Protein AF-A0A1H9ZQM1-F1 (afdb_monomer_lite)

Structure (mmCIF, N/CA/C/O backbone):
data_AF-A0A1H9ZQM1-F1
#
_entry.id   AF-A0A1H9ZQM1-F1
#
loop_
_atom_site.group_PDB
_atom_site.id
_atom_site.type_symbol
_atom_site.label_atom_id
_atom_site.label_alt_id
_atom_site.label_comp_id
_atom_site.label_asym_id
_atom_site.label_entity_id
_atom_site.label_seq_id
_atom_site.pdbx_PDB_ins_code
_atom_site.Cartn_x
_atom_site.Cartn_y
_atom_site.Cartn_z
_atom_site.occupancy
_atom_site.B_iso_or_equiv
_atom_site.a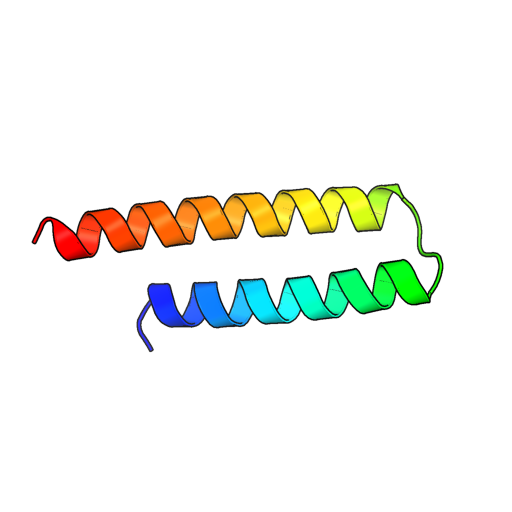uth_seq_id
_atom_site.auth_comp_id
_atom_site.auth_asym_id
_atom_site.auth_atom_id
_atom_site.pdbx_PDB_model_num
ATOM 1 N N . MET A 1 1 ? 10.962 -12.452 -11.764 1.00 61.62 1 MET A N 1
ATOM 2 C CA . MET A 1 1 ? 10.213 -11.221 -11.443 1.00 61.62 1 MET A CA 1
ATOM 3 C C . MET A 1 1 ? 11.148 -10.048 -11.589 1.00 61.62 1 MET A C 1
ATOM 5 O O . MET A 1 1 ? 12.282 -10.130 -11.133 1.00 61.62 1 MET A O 1
ATOM 9 N N . THR A 1 2 ? 10.712 -8.994 -12.264 1.00 86.31 2 THR A N 1
ATOM 10 C CA . THR A 1 2 ? 11.438 -7.720 -12.268 1.00 86.31 2 THR A CA 1
ATOM 11 C C . THR A 1 2 ? 11.054 -6.904 -11.036 1.00 86.31 2 THR A C 1
ATOM 13 O O . THR A 1 2 ? 9.921 -6.996 -10.572 1.00 86.31 2 THR A O 1
ATOM 16 N N . ARG A 1 3 ? 11.959 -6.051 -10.540 1.00 87.81 3 ARG A N 1
ATOM 17 C CA . ARG A 1 3 ? 11.681 -5.137 -9.413 1.00 87.81 3 ARG A CA 1
ATOM 18 C C . ARG A 1 3 ? 10.390 -4.325 -9.601 1.00 87.81 3 ARG A C 1
ATOM 20 O O . ARG A 1 3 ? 9.682 -4.027 -8.650 1.00 87.81 3 ARG A O 1
ATOM 27 N N . LEU A 1 4 ? 10.072 -4.002 -10.851 1.00 90.19 4 LEU A N 1
ATOM 28 C CA . LEU A 1 4 ? 8.878 -3.265 -11.254 1.00 90.19 4 LEU A CA 1
ATOM 29 C C . LEU A 1 4 ? 7.584 -4.065 -11.010 1.00 90.19 4 LEU A C 1
ATOM 31 O O . LEU A 1 4 ? 6.585 -3.516 -10.549 1.00 90.19 4 LEU A O 1
ATOM 35 N N . GLU A 1 5 ? 7.614 -5.373 -11.270 1.00 90.94 5 GLU A N 1
ATOM 36 C CA . GLU A 1 5 ? 6.503 -6.279 -10.961 1.00 90.94 5 GLU A CA 1
ATOM 37 C C . GLU A 1 5 ? 6.346 -6.485 -9.454 1.00 90.94 5 GLU A C 1
ATOM 39 O O . GLU A 1 5 ? 5.221 -6.491 -8.962 1.00 90.94 5 GLU A O 1
ATOM 44 N N . GLU A 1 6 ? 7.454 -6.595 -8.716 1.00 92.50 6 GLU A N 1
ATOM 45 C CA . GLU A 1 6 ? 7.431 -6.702 -7.252 1.00 92.50 6 GLU A CA 1
ATOM 46 C C . GLU A 1 6 ? 6.780 -5.469 -6.618 1.00 92.50 6 GLU A C 1
ATOM 48 O O . GLU A 1 6 ? 5.855 -5.607 -5.820 1.00 92.50 6 GLU A O 1
ATOM 53 N N . LEU A 1 7 ? 7.185 -4.267 -7.043 1.00 93.00 7 LEU A N 1
ATOM 54 C CA . LEU A 1 7 ? 6.595 -3.012 -6.574 1.00 93.00 7 LEU A CA 1
ATOM 55 C C . LEU A 1 7 ? 5.106 -2.925 -6.9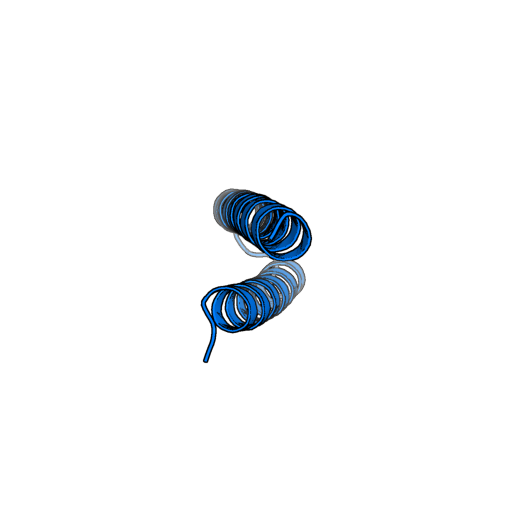00 1.00 93.00 7 LEU A C 1
ATOM 57 O O . LEU A 1 7 ? 4.311 -2.529 -6.051 1.00 93.00 7 LEU A O 1
ATOM 61 N N . LYS A 1 8 ? 4.697 -3.343 -8.103 1.00 93.25 8 LYS A N 1
ATOM 62 C CA . LYS A 1 8 ? 3.279 -3.370 -8.485 1.00 93.25 8 LYS A CA 1
ATOM 63 C C . LYS A 1 8 ? 2.460 -4.290 -7.575 1.00 93.25 8 LYS A C 1
ATOM 65 O O . LYS A 1 8 ? 1.357 -3.926 -7.165 1.00 93.25 8 LYS A O 1
ATOM 70 N N . VAL A 1 9 ? 2.983 -5.477 -7.265 1.00 95.81 9 VAL A N 1
ATOM 71 C CA . VAL A 1 9 ? 2.333 -6.431 -6.354 1.00 95.81 9 VAL A CA 1
ATOM 72 C C . VAL A 1 9 ? 2.280 -5.870 -4.932 1.00 95.81 9 VAL A C 1
ATOM 74 O O . VAL A 1 9 ? 1.228 -5.939 -4.293 1.00 95.81 9 VAL A O 1
ATOM 77 N N . GLU A 1 10 ? 3.366 -5.264 -4.451 1.00 95.56 10 GLU A N 1
ATOM 78 C CA . GLU A 1 10 ? 3.441 -4.680 -3.110 1.00 95.56 10 GLU A CA 1
ATOM 79 C C . GLU A 1 10 ? 2.465 -3.506 -2.942 1.00 95.56 10 GLU A C 1
ATOM 81 O O . GLU A 1 10 ? 1.692 -3.489 -1.982 1.00 95.56 10 GLU A O 1
ATOM 86 N N . ILE A 1 11 ? 2.408 -2.583 -3.909 1.00 95.25 11 ILE A N 1
ATOM 87 C CA . ILE A 1 11 ? 1.457 -1.459 -3.916 1.00 95.25 11 ILE A CA 1
ATOM 88 C C . ILE A 1 11 ? 0.016 -1.976 -3.850 1.00 95.25 11 ILE A C 1
ATOM 90 O O . ILE A 1 11 ? -0.775 -1.495 -3.040 1.00 95.25 11 ILE A O 1
ATOM 94 N N . ASN A 1 12 ? -0.336 -2.977 -4.662 1.00 95.75 12 ASN A N 1
ATOM 95 C CA . ASN A 1 12 ? -1.687 -3.546 -4.653 1.00 95.75 12 ASN A CA 1
ATOM 96 C C . ASN A 1 12 ? -2.022 -4.230 -3.322 1.00 95.75 12 ASN A C 1
ATOM 98 O O . ASN A 1 12 ? -3.121 -4.050 -2.798 1.00 95.75 12 ASN A O 1
ATOM 102 N N . SER A 1 13 ? -1.074 -4.969 -2.745 1.00 96.50 13 SER A N 1
ATOM 103 C CA . SER A 1 13 ? -1.242 -5.596 -1.432 1.00 96.50 13 SER A CA 1
ATOM 104 C C . SER A 1 13 ? -1.495 -4.552 -0.337 1.00 96.50 13 SER A C 1
ATOM 106 O O . SER A 1 13 ? -2.434 -4.678 0.453 1.00 96.50 13 SER A O 1
ATOM 108 N N . LEU A 1 14 ? -0.717 -3.467 -0.329 1.00 96.00 14 LEU A N 1
ATOM 109 C CA . LEU A 1 14 ? -0.872 -2.385 0.643 1.00 96.00 14 LEU A CA 1
ATOM 110 C C . LEU A 1 14 ? -2.166 -1.594 0.431 1.00 96.00 14 LEU A C 1
ATOM 112 O O . LEU A 1 14 ? -2.800 -1.223 1.415 1.00 96.00 14 LEU A O 1
ATOM 116 N N . ARG A 1 15 ? -2.613 -1.392 -0.815 1.00 95.38 15 ARG A N 1
ATOM 117 C CA . ARG A 1 15 ? -3.922 -0.782 -1.112 1.00 95.38 15 ARG A CA 1
ATOM 118 C C . ARG A 1 15 ? -5.082 -1.622 -0.587 1.00 95.38 15 ARG A C 1
ATOM 120 O O . ARG A 1 15 ? -6.002 -1.063 0.001 1.00 95.38 15 ARG A O 1
ATOM 127 N N . ASN A 1 16 ? -5.020 -2.944 -0.736 1.00 95.94 16 ASN A N 1
ATOM 128 C CA . ASN A 1 16 ? -6.027 -3.838 -0.157 1.00 95.94 16 ASN A CA 1
ATOM 129 C C . ASN A 1 16 ? -6.027 -3.746 1.373 1.00 95.94 16 ASN A C 1
ATOM 131 O O . ASN A 1 16 ? -7.081 -3.650 1.998 1.00 95.94 16 ASN A O 1
ATOM 135 N N . LYS A 1 17 ? -4.837 -3.703 1.983 1.00 95.19 17 LYS A N 1
ATOM 136 C CA . LYS A 1 17 ? -4.691 -3.506 3.428 1.00 95.19 17 LYS A CA 1
ATOM 137 C C . LYS A 1 17 ? -5.256 -2.157 3.888 1.00 95.19 17 LYS A C 1
ATOM 139 O O . LYS A 1 17 ? -5.890 -2.104 4.936 1.00 95.19 17 LYS A O 1
ATOM 144 N N . LEU A 1 18 ? -5.062 -1.097 3.104 1.00 94.00 18 LEU A N 1
ATOM 145 C CA . LEU A 1 18 ? -5.616 0.227 3.377 1.00 94.00 18 LEU A CA 1
ATOM 146 C C . LEU A 1 18 ? -7.146 0.209 3.321 1.00 94.00 18 LEU A C 1
ATOM 148 O O . LEU A 1 18 ? -7.773 0.758 4.218 1.00 94.00 18 LEU A O 1
ATOM 152 N N . GLY A 1 19 ? -7.733 -0.470 2.330 1.00 93.75 19 GLY A N 1
ATOM 153 C CA . GLY A 1 19 ? -9.179 -0.701 2.266 1.00 93.75 19 GLY A CA 1
ATOM 154 C C . GLY A 1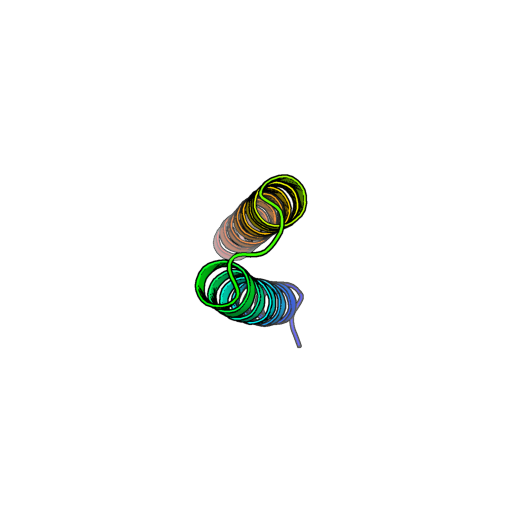 19 ? -9.700 -1.358 3.543 1.00 93.75 19 GLY A C 1
ATOM 155 O O . GLY A 1 19 ? -10.556 -0.797 4.214 1.00 93.75 19 GLY A O 1
ATOM 156 N N . ASN A 1 20 ? -9.072 -2.458 3.968 1.00 94.44 20 ASN A N 1
ATOM 157 C CA . ASN A 1 20 ? -9.451 -3.146 5.206 1.00 94.44 20 ASN A CA 1
ATOM 158 C C . ASN A 1 20 ? -9.350 -2.249 6.454 1.00 94.44 20 ASN A C 1
ATOM 160 O O . ASN A 1 20 ? -10.165 -2.377 7.366 1.00 94.44 20 ASN A O 1
ATOM 164 N N . TYR A 1 21 ? -8.349 -1.363 6.520 1.00 93.94 21 TYR A N 1
ATOM 165 C CA . TYR A 1 21 ? -8.193 -0.420 7.634 1.00 93.94 21 TYR A CA 1
ATOM 166 C C . TYR A 1 21 ? -9.296 0.641 7.648 1.00 93.94 21 TYR A C 1
ATOM 168 O O . TYR A 1 21 ? -9.799 0.977 8.718 1.00 93.94 21 TYR A O 1
ATOM 176 N N . LEU A 1 22 ? -9.702 1.126 6.473 1.00 91.31 22 LEU A N 1
ATOM 177 C CA . LEU A 1 22 ? -10.813 2.066 6.339 1.00 91.31 22 LEU A CA 1
ATOM 178 C C . LEU A 1 22 ? -12.150 1.408 6.712 1.00 91.31 22 LEU A C 1
ATOM 180 O O . LEU A 1 22 ? -12.924 2.004 7.454 1.00 91.31 22 LEU A O 1
ATOM 184 N N . ASP A 1 23 ? -12.388 0.167 6.276 1.00 92.88 23 ASP A N 1
ATOM 185 C CA . ASP A 1 23 ? -13.594 -0.601 6.622 1.00 92.88 23 ASP A CA 1
ATOM 186 C C . ASP A 1 23 ? -13.669 -0.962 8.116 1.00 92.88 23 ASP A C 1
ATOM 188 O O . ASP A 1 23 ? -14.753 -1.012 8.694 1.00 92.88 23 ASP A O 1
ATOM 192 N N . SER A 1 24 ? -12.523 -1.189 8.767 1.00 91.81 24 SER A N 1
ATOM 193 C CA . SER A 1 24 ? -12.462 -1.573 10.188 1.00 91.81 24 SER A CA 1
ATOM 194 C C . SER A 1 24 ? -12.420 -0.382 11.154 1.00 91.81 24 SER A C 1
ATOM 196 O O . SER A 1 24 ? -12.280 -0.596 12.357 1.00 91.81 24 SER A O 1
ATOM 198 N N . ASN A 1 25 ? -12.517 0.856 10.648 1.00 87.25 25 ASN A N 1
ATOM 199 C CA . ASN A 1 25 ? -12.348 2.093 11.419 1.00 87.25 25 ASN A CA 1
ATOM 200 C C . ASN A 1 25 ? -11.064 2.086 12.276 1.00 87.25 25 ASN A C 1
ATOM 202 O O . ASN A 1 25 ? -11.090 2.423 13.460 1.00 87.25 25 ASN A O 1
ATOM 206 N N . GLU A 1 26 ? -9.956 1.633 11.678 1.00 91.88 26 GLU A N 1
ATOM 207 C CA . GLU A 1 26 ? -8.658 1.553 12.355 1.00 91.88 26 GLU A CA 1
ATOM 208 C C . GLU A 1 26 ? -8.064 2.932 12.672 1.00 91.88 26 GLU A C 1
ATOM 210 O O . GLU A 1 26 ? -8.474 3.959 12.127 1.00 91.88 26 GLU A O 1
ATOM 215 N N . ASP A 1 27 ? -7.041 2.941 13.527 1.00 94.50 27 ASP A N 1
ATOM 216 C CA . ASP A 1 27 ? -6.324 4.148 13.931 1.00 94.50 27 ASP A CA 1
ATOM 217 C C . ASP A 1 27 ? -5.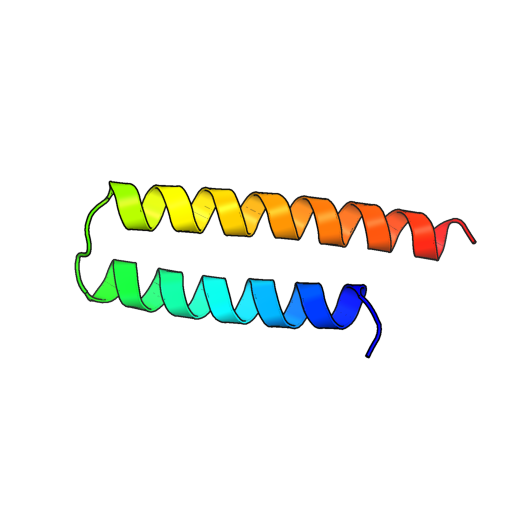867 4.981 12.729 1.00 94.50 27 ASP A C 1
ATOM 219 O O . ASP A 1 27 ? -5.140 4.514 11.840 1.00 94.50 27 ASP A O 1
ATOM 223 N N . TYR A 1 28 ? -6.214 6.269 12.769 1.00 92.94 28 TYR A N 1
ATOM 224 C CA . TYR A 1 28 ? -5.820 7.240 11.753 1.00 92.94 28 TYR A CA 1
ATOM 225 C C . TYR A 1 28 ? -4.303 7.249 11.519 1.00 92.94 28 TYR A C 1
ATOM 227 O O . TYR A 1 28 ? -3.861 7.305 10.375 1.00 92.94 28 TYR A O 1
ATOM 235 N N . GLU A 1 29 ? -3.489 7.120 12.571 1.00 95.25 29 GLU A N 1
ATOM 236 C CA . GLU A 1 29 ? -2.027 7.069 12.436 1.00 95.25 29 GLU A CA 1
ATOM 237 C C . GLU A 1 29 ? -1.548 5.865 11.611 1.00 95.25 29 GLU A C 1
ATOM 239 O O . GLU A 1 29 ? -0.620 5.992 10.805 1.00 95.25 29 GLU A O 1
ATOM 244 N N . LYS A 1 30 ? -2.196 4.700 11.755 1.00 93.69 30 LYS A N 1
ATOM 245 C CA . LYS A 1 30 ? -1.873 3.500 10.965 1.00 93.69 30 LYS A CA 1
ATOM 246 C C . LYS A 1 30 ? -2.283 3.680 9.509 1.00 93.69 30 LYS A C 1
ATOM 248 O O . LYS A 1 30 ? -1.512 3.328 8.616 1.00 93.69 30 LYS A O 1
ATOM 253 N N . ILE A 1 31 ? -3.469 4.241 9.272 1.00 94.56 31 ILE A N 1
ATOM 254 C CA . ILE A 1 31 ? -3.981 4.563 7.933 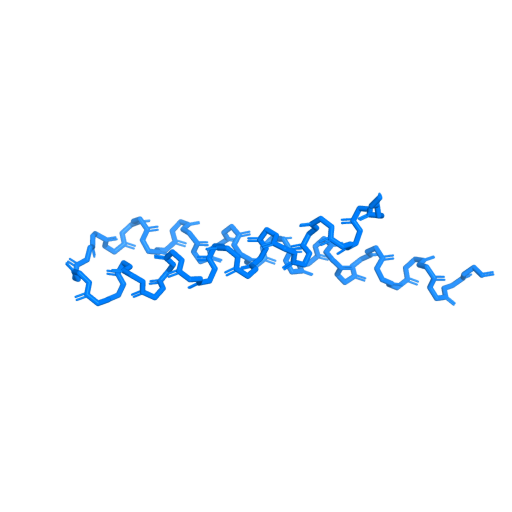1.00 94.56 31 ILE A CA 1
ATOM 255 C C . ILE A 1 31 ? -3.037 5.548 7.238 1.00 94.56 31 ILE A C 1
ATOM 257 O O . ILE A 1 31 ? -2.610 5.304 6.110 1.00 94.56 31 ILE A O 1
ATOM 261 N N . PHE A 1 32 ? -2.653 6.616 7.933 1.00 94.88 32 PHE A N 1
ATOM 262 C CA . PHE A 1 32 ? -1.766 7.653 7.422 1.00 94.88 32 PHE A CA 1
ATOM 263 C C . PHE A 1 32 ? -0.368 7.107 7.103 1.00 94.88 32 PHE A C 1
ATOM 265 O O . PHE A 1 32 ? 0.148 7.315 6.007 1.00 94.88 32 PHE A O 1
ATOM 272 N N . SER A 1 33 ? 0.214 6.324 8.015 1.00 96.12 33 SER A N 1
ATOM 273 C CA . SER A 1 33 ? 1.521 5.685 7.804 1.00 96.12 33 SER A CA 1
ATOM 274 C C . SER A 1 33 ? 1.501 4.717 6.617 1.00 96.12 33 SER A C 1
ATOM 276 O O . SER A 1 33 ? 2.444 4.668 5.824 1.00 96.12 33 SER A O 1
ATOM 278 N N . LEU A 1 34 ? 0.416 3.952 6.469 1.00 95.50 34 LEU A N 1
ATOM 279 C CA . LEU A 1 34 ? 0.230 3.038 5.346 1.00 95.50 34 LEU A CA 1
ATOM 280 C C . LEU A 1 34 ? 0.075 3.793 4.021 1.00 95.50 34 LEU A C 1
ATOM 282 O O . LEU A 1 34 ? 0.642 3.371 3.015 1.00 95.50 34 LEU A O 1
ATOM 286 N N . ASN A 1 35 ? -0.645 4.914 4.030 1.00 95.38 35 ASN A N 1
ATOM 287 C CA . ASN A 1 35 ? -0.822 5.775 2.868 1.00 95.38 35 ASN A CA 1
ATOM 288 C C . ASN A 1 35 ? 0.516 6.373 2.394 1.00 95.38 35 ASN A C 1
ATOM 290 O O . ASN A 1 35 ? 0.875 6.193 1.232 1.00 95.38 35 ASN A O 1
ATOM 294 N N . ILE A 1 36 ? 1.321 6.928 3.310 1.00 96.94 36 ILE A N 1
ATOM 295 C CA . ILE A 1 36 ? 2.673 7.426 2.995 1.00 96.94 36 ILE A CA 1
ATOM 296 C C . ILE A 1 36 ? 3.533 6.325 2.371 1.00 96.94 36 ILE A C 1
ATOM 298 O O . ILE A 1 36 ? 4.244 6.560 1.393 1.00 96.94 36 ILE A O 1
ATOM 302 N N . LYS A 1 37 ? 3.477 5.108 2.923 1.00 96.56 37 LYS A N 1
ATOM 303 C CA . LYS A 1 37 ? 4.254 3.983 2.396 1.00 96.56 37 LYS A CA 1
ATOM 304 C C . LYS A 1 37 ? 3.837 3.624 0.966 1.00 96.56 37 LYS A C 1
ATOM 306 O O . LYS A 1 37 ? 4.699 3.333 0.139 1.00 96.56 37 LYS A O 1
ATOM 311 N N . ILE A 1 38 ? 2.538 3.646 0.667 1.00 96.06 38 ILE A N 1
ATOM 312 C CA . ILE A 1 38 ? 2.023 3.405 -0.688 1.00 96.06 38 ILE A CA 1
ATOM 313 C C . ILE A 1 38 ? 2.557 4.469 -1.653 1.00 96.06 38 ILE A C 1
ATOM 315 O O . ILE A 1 38 ? 3.082 4.110 -2.706 1.00 96.06 38 ILE A O 1
ATOM 319 N N . ASP A 1 39 ? 2.503 5.746 -1.277 1.00 96.50 39 ASP A N 1
ATOM 320 C CA . ASP A 1 39 ? 2.997 6.843 -2.116 1.00 96.50 39 ASP A CA 1
ATOM 321 C C . ASP A 1 39 ? 4.500 6.726 -2.397 1.00 96.50 39 ASP A C 1
ATOM 323 O O . ASP A 1 39 ? 4.939 6.884 -3.538 1.00 96.50 39 ASP A O 1
ATOM 327 N N . GLN A 1 40 ? 5.300 6.370 -1.388 1.00 96.56 40 GLN A N 1
ATOM 328 C CA . GLN A 1 40 ? 6.736 6.131 -1.563 1.00 96.56 40 GLN A CA 1
ATOM 329 C C . GLN A 1 40 ? 7.017 5.024 -2.588 1.00 96.56 40 GLN A C 1
ATOM 331 O O . GLN A 1 40 ? 7.888 5.184 -3.447 1.00 96.56 40 GLN A O 1
ATOM 336 N N . LEU A 1 41 ? 6.260 3.926 -2.535 1.00 95.81 41 LEU A N 1
ATOM 337 C CA . LEU A 1 41 ? 6.413 2.812 -3.471 1.00 95.81 41 LEU A CA 1
ATOM 338 C C . LEU A 1 41 ? 5.951 3.178 -4.883 1.00 95.81 41 LEU A C 1
ATOM 340 O O . LEU A 1 41 ? 6.581 2.760 -5.852 1.00 95.81 41 LEU A O 1
ATOM 344 N N . ILE A 1 42 ? 4.896 3.986 -5.019 1.00 94.50 42 ILE A N 1
ATOM 345 C CA . ILE A 1 42 ? 4.447 4.515 -6.316 1.00 94.50 42 ILE A CA 1
ATOM 346 C C . ILE A 1 42 ? 5.549 5.381 -6.939 1.00 94.50 42 ILE A C 1
ATOM 348 O O . ILE A 1 42 ? 5.871 5.220 -8.117 1.00 94.50 42 ILE A O 1
ATOM 352 N N . VAL A 1 43 ? 6.183 6.254 -6.152 1.00 95.69 43 VAL A N 1
ATOM 353 C CA . VAL A 1 43 ? 7.312 7.068 -6.625 1.00 95.69 43 VAL A CA 1
ATOM 354 C C . VAL A 1 43 ? 8.491 6.188 -7.056 1.00 95.69 43 VAL A C 1
ATOM 356 O O . VAL A 1 43 ? 9.084 6.442 -8.105 1.00 95.69 43 VAL A O 1
ATOM 359 N N . GLU A 1 44 ? 8.835 5.144 -6.294 1.00 94.25 44 GLU A N 1
ATOM 360 C CA . GLU A 1 44 ? 9.890 4.190 -6.676 1.00 94.25 44 GLU A CA 1
ATOM 361 C C . GLU A 1 44 ? 9.545 3.453 -7.978 1.00 94.25 44 GLU A C 1
ATOM 363 O O . GLU A 1 44 ? 10.392 3.338 -8.867 1.00 94.25 44 GLU A O 1
ATOM 368 N N . TYR A 1 45 ? 8.291 3.017 -8.120 1.00 94.19 45 TYR A N 1
ATOM 369 C CA . TYR A 1 45 ? 7.783 2.357 -9.319 1.00 94.19 45 TYR A CA 1
ATOM 370 C C . TYR A 1 45 ? 7.937 3.248 -10.554 1.00 94.19 45 TYR A C 1
ATOM 372 O O . TYR A 1 45 ? 8.516 2.809 -11.548 1.00 94.19 45 TYR A O 1
ATOM 380 N N . HIS A 1 46 ? 7.487 4.504 -10.481 1.00 92.69 46 HIS A N 1
ATOM 381 C CA . HIS A 1 46 ? 7.596 5.443 -11.599 1.00 92.69 46 HIS A CA 1
ATOM 382 C C . HIS A 1 46 ? 9.052 5.760 -11.941 1.00 92.69 46 HIS A C 1
ATOM 384 O O . HIS A 1 46 ? 9.431 5.681 -13.104 1.00 92.69 46 HIS A O 1
ATOM 390 N N . ARG A 1 47 ? 9.914 5.979 -10.940 1.00 92.50 47 ARG A N 1
ATOM 391 C CA . ARG A 1 47 ? 11.354 6.193 -11.173 1.00 92.50 47 ARG A CA 1
ATOM 392 C C . ARG A 1 47 ? 12.018 5.026 -11.900 1.00 92.50 47 ARG A C 1
ATOM 394 O O . ARG A 1 47 ? 12.921 5.240 -12.706 1.00 92.50 47 ARG A O 1
ATOM 401 N N . LEU A 1 48 ? 11.630 3.792 -11.582 1.00 91.00 48 LEU A N 1
ATOM 402 C CA . LEU A 1 48 ? 12.150 2.603 -12.259 1.00 91.00 48 LEU A CA 1
ATOM 403 C C . LEU A 1 48 ? 11.540 2.412 -13.647 1.00 91.00 48 LEU A C 1
ATOM 405 O O . LEU A 1 48 ? 12.237 1.932 -14.539 1.00 91.00 48 LEU A O 1
ATOM 409 N N . PHE A 1 49 ? 10.275 2.788 -13.828 1.00 89.12 49 PHE A N 1
ATOM 410 C CA . PHE A 1 49 ? 9.597 2.771 -15.119 1.00 89.12 49 PHE A CA 1
ATOM 411 C C . PHE A 1 49 ? 10.253 3.747 -16.100 1.00 89.12 49 PHE A C 1
ATOM 413 O O . PHE A 1 49 ? 10.709 3.314 -17.156 1.00 89.12 49 PHE A O 1
ATOM 420 N N . ASP A 1 50 ? 10.446 5.004 -15.695 1.00 87.62 50 ASP A N 1
ATOM 421 C CA . ASP A 1 50 ? 11.102 6.032 -16.513 1.00 87.62 50 ASP A CA 1
ATOM 422 C C . ASP A 1 50 ? 12.539 5.634 -16.893 1.00 87.62 50 ASP A C 1
ATOM 424 O O . ASP A 1 50 ? 12.984 5.841 -18.020 1.00 87.62 50 ASP A O 1
ATOM 428 N N . ARG A 1 51 ? 13.278 4.998 -15.971 1.00 82.25 51 ARG A N 1
ATOM 429 C CA . ARG A 1 51 ? 14.631 4.479 -16.251 1.00 82.25 51 ARG A CA 1
ATOM 430 C C . ARG A 1 51 ? 14.645 3.322 -17.246 1.00 82.25 51 ARG A C 1
ATOM 432 O O . ARG A 1 51 ? 15.657 3.145 -17.915 1.00 82.25 51 ARG A O 1
ATOM 439 N N . LYS A 1 52 ? 13.579 2.522 -17.304 1.00 76.19 52 LYS A N 1
ATOM 440 C CA . LYS A 1 52 ? 13.456 1.410 -18.254 1.00 76.19 52 LYS A CA 1
ATOM 441 C C . LYS A 1 52 ? 13.100 1.885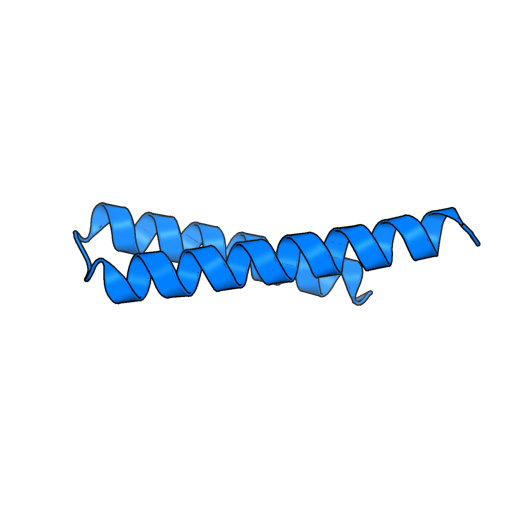 -19.659 1.00 76.19 52 LYS A C 1
ATOM 443 O O . LYS A 1 52 ? 13.536 1.244 -20.601 1.00 76.19 52 LYS A O 1
ATOM 448 N N . GLU A 1 53 ? 12.324 2.960 -19.794 1.00 69.06 53 GLU A N 1
ATOM 449 C CA . GLU A 1 53 ? 11.968 3.526 -21.107 1.00 69.06 53 GLU A CA 1
ATOM 450 C C . GLU A 1 53 ? 13.087 4.392 -21.708 1.00 69.06 53 GLU A C 1
ATOM 452 O O . GLU A 1 53 ? 13.119 4.613 -22.914 1.00 69.06 53 GLU A O 1
ATOM 457 N N . ALA A 1 54 ? 14.022 4.867 -20.881 1.00 64.94 54 ALA A N 1
ATOM 458 C CA . ALA A 1 54 ? 15.197 5.621 -21.320 1.00 64.94 54 ALA A CA 1
ATOM 459 C C . ALA A 1 54 ? 16.370 4.749 -21.831 1.00 64.94 54 ALA A C 1
ATOM 461 O O . ALA A 1 54 ? 17.401 5.308 -22.214 1.00 64.94 54 ALA A O 1
ATOM 462 N N . GLN A 1 55 ? 16.246 3.414 -21.795 1.00 52.59 55 GLN A N 1
ATOM 463 C CA . GLN A 1 55 ? 17.234 2.436 -22.285 1.00 52.59 55 GLN A CA 1
ATOM 464 C C . GLN A 1 55 ? 16.768 1.782 -23.584 1.00 52.59 55 GLN A C 1
ATOM 466 O O . GLN A 1 55 ? 17.647 1.551 -24.444 1.00 52.59 55 GLN A O 1
#

Foldseek 3Di:
DDPLVVLVVVLVVLVVVLVVCVVVVHDPVVNVVSVVVSVVSVVVNVVVVVVVVVD

pLDDT: mean 90.84, std 9.03, range [52.59, 96.94]

Organism: NCBI:txid426128

Sequence (55 aa):
MTRLEELKVEINSLRNKLGNYLDSNEDYEKIFSLNIKIDQLIVEYHRLFDRKEAQ

Radius of gyration: 13.27 Å; chains: 1; bounding box: 31×19×36 Å

Secondary structure (DSSP, 8-state):
--HHHHHHHHHHHHHHHHHHHHHTT--HHHHHHHHHHHHHHHHHHHHHHHHHHT-